Protein AF-A0A963KEA0-F1 (afdb_monomer_lite)

Structure (mmCIF, N/CA/C/O backbone):
data_AF-A0A963KEA0-F1
#
_entry.id   AF-A0A963KEA0-F1
#
loop_
_atom_site.group_PDB
_atom_site.id
_atom_site.type_symbol
_atom_site.label_atom_id
_atom_site.label_alt_id
_atom_site.label_comp_id
_atom_site.label_asym_id
_atom_site.label_entity_id
_atom_site.label_seq_id
_atom_site.pdbx_PDB_ins_code
_atom_site.Cartn_x
_atom_site.Cartn_y
_atom_site.Cartn_z
_atom_site.occupancy
_atom_site.B_iso_or_equiv
_atom_site.auth_seq_id
_atom_site.auth_comp_id
_atom_site.auth_asym_id
_atom_site.auth_atom_id
_atom_site.pdbx_PDB_model_num
ATOM 1 N N . SER A 1 1 ? -4.320 -13.712 -1.223 1.00 53.72 1 SER A N 1
ATOM 2 C CA . SER A 1 1 ? -5.394 -12.714 -1.025 1.00 53.72 1 SER A CA 1
ATOM 3 C C . SER A 1 1 ? -4.904 -11.365 -1.534 1.00 53.72 1 SER A C 1
ATOM 5 O O . SER A 1 1 ? -3.949 -10.827 -0.996 1.00 53.72 1 SER A O 1
ATOM 7 N N . GLY A 1 2 ? -5.468 -10.856 -2.633 1.00 73.12 2 GLY A N 1
ATOM 8 C CA . GLY A 1 2 ? -5.063 -9.565 -3.205 1.00 73.12 2 GLY A CA 1
ATOM 9 C C . GLY A 1 2 ? -5.694 -8.407 -2.435 1.00 73.12 2 GLY A C 1
ATOM 10 O O . GLY A 1 2 ? -6.907 -8.224 -2.507 1.00 73.12 2 GLY A O 1
ATOM 11 N N . GLY A 1 3 ? -4.888 -7.662 -1.678 1.00 88.38 3 GLY A N 1
ATOM 12 C CA . GLY A 1 3 ? -5.343 -6.501 -0.910 1.00 88.38 3 GLY A CA 1
ATOM 13 C C . GLY A 1 3 ? -5.628 -5.272 -1.780 1.00 88.38 3 GLY A C 1
ATOM 14 O O . GLY A 1 3 ? -5.203 -5.192 -2.938 1.00 88.38 3 GLY A O 1
ATOM 15 N N . VAL A 1 4 ? -6.351 -4.312 -1.201 1.00 94.69 4 VAL A N 1
ATOM 16 C CA . VAL A 1 4 ? -6.617 -2.984 -1.773 1.00 94.69 4 VAL A CA 1
ATOM 17 C C . VAL A 1 4 ? -6.173 -1.933 -0.763 1.00 94.69 4 VAL A C 1
ATOM 19 O O . VAL A 1 4 ? -6.460 -2.080 0.422 1.00 94.69 4 VAL A O 1
ATOM 22 N N . ALA A 1 5 ? -5.499 -0.883 -1.223 1.00 94.25 5 ALA A N 1
ATOM 23 C CA . ALA A 1 5 ? -5.113 0.269 -0.414 1.00 94.25 5 ALA A CA 1
ATOM 24 C C . ALA A 1 5 ? -5.693 1.559 -1.008 1.00 94.25 5 ALA A C 1
ATOM 26 O O . ALA A 1 5 ? -5.746 1.711 -2.229 1.00 94.25 5 ALA A O 1
ATOM 27 N N . LEU A 1 6 ? -6.118 2.488 -0.149 1.00 94.38 6 LEU A N 1
ATOM 28 C CA . LEU A 1 6 ? -6.480 3.850 -0.541 1.00 94.38 6 LEU A CA 1
ATOM 29 C C . LEU A 1 6 ? -5.241 4.732 -0.407 1.00 94.38 6 LEU A C 1
ATOM 31 O O . LEU A 1 6 ? -4.714 4.880 0.692 1.00 94.38 6 LEU A O 1
ATOM 35 N N . ILE A 1 7 ? -4.762 5.285 -1.519 1.00 93.44 7 ILE A N 1
ATOM 36 C CA . ILE A 1 7 ? -3.515 6.054 -1.556 1.00 93.44 7 ILE A CA 1
ATOM 37 C C . ILE A 1 7 ? -3.793 7.424 -2.170 1.00 93.44 7 ILE A C 1
ATOM 39 O O . ILE A 1 7 ? -4.347 7.524 -3.269 1.00 93.44 7 ILE A O 1
ATOM 43 N N . SER A 1 8 ? -3.404 8.470 -1.445 1.00 94.31 8 SER A N 1
ATOM 44 C CA . SER A 1 8 ? -3.315 9.842 -1.944 1.00 94.31 8 SER A CA 1
ATOM 45 C C . SER A 1 8 ? -1.924 10.090 -2.508 1.00 94.31 8 SER A C 1
ATOM 47 O O . SER A 1 8 ? -0.931 9.726 -1.883 1.00 94.31 8 SER A O 1
ATOM 49 N N . ILE A 1 9 ? -1.858 10.729 -3.670 1.00 93.25 9 ILE A N 1
ATOM 50 C CA . ILE A 1 9 ? -0.610 11.095 -4.347 1.00 93.25 9 ILE A CA 1
ATOM 51 C C . ILE A 1 9 ? -0.575 12.615 -4.433 1.00 93.25 9 ILE A C 1
ATOM 53 O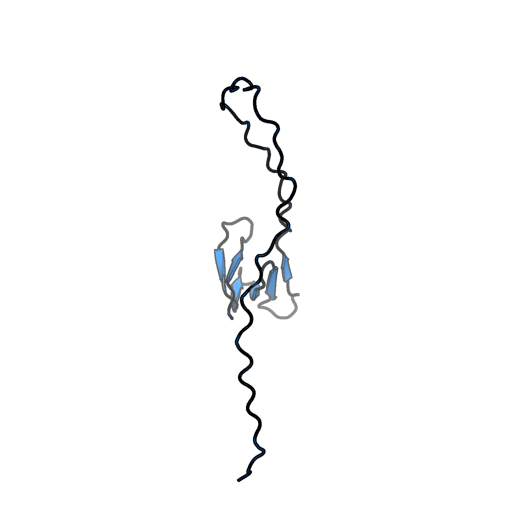 O . ILE A 1 9 ? -1.561 13.202 -4.869 1.00 93.25 9 ILE A O 1
ATOM 57 N N . GLU A 1 10 ? 0.510 13.248 -3.980 1.00 90.69 10 GLU A N 1
ATOM 58 C CA . GLU A 1 10 ? 0.687 14.711 -4.047 1.00 90.69 10 GLU A CA 1
ATOM 59 C C . GLU A 1 10 ? -0.508 15.509 -3.474 1.00 90.69 10 GLU A C 1
ATOM 61 O O . GLU A 1 10 ? -0.954 16.507 -4.036 1.00 90.69 10 GLU A O 1
ATOM 66 N N . GLY A 1 11 ? -1.104 15.023 -2.379 1.00 91.88 11 GLY A N 1
ATOM 67 C CA . GLY A 1 11 ? -2.265 15.661 -1.741 1.00 91.88 11 GLY A CA 1
ATOM 68 C C . GLY A 1 11 ? -3.594 15.522 -2.498 1.00 91.88 11 GLY A C 1
ATOM 69 O O . GLY A 1 11 ? -4.609 16.046 -2.045 1.00 91.88 11 GLY A O 1
ATOM 70 N N . GLN A 1 12 ? -3.629 14.797 -3.620 1.00 93.56 12 GLN A N 1
ATOM 71 C CA . GLN A 1 12 ? -4.870 14.494 -4.331 1.00 93.56 12 GLN A CA 1
ATOM 72 C C . GLN A 1 12 ? -5.783 13.572 -3.515 1.00 93.56 12 GLN A C 1
ATOM 74 O O . GLN A 1 12 ? -5.352 12.846 -2.611 1.00 93.56 12 GLN A O 1
ATOM 79 N N . HIS A 1 13 ? -7.065 13.561 -3.889 1.00 94.38 13 HIS A N 1
ATOM 80 C CA . HIS A 1 13 ? -8.056 12.678 -3.281 1.00 94.38 13 HIS A CA 1
ATOM 81 C C . HIS A 1 13 ? -7.574 11.212 -3.292 1.00 94.38 13 HIS A C 1
ATOM 83 O O . HIS A 1 13 ? -7.112 10.742 -4.339 1.00 94.38 13 HIS A O 1
ATOM 89 N N . PRO A 1 14 ? -7.694 10.471 -2.173 1.00 95.00 14 PRO A N 1
ATOM 90 C CA . PRO A 1 14 ? -7.246 9.085 -2.097 1.00 95.00 14 PRO A CA 1
ATOM 91 C C . PRO A 1 14 ? -7.986 8.203 -3.106 1.00 95.00 14 PRO A C 1
ATOM 93 O O . PRO A 1 14 ? -9.208 8.284 -3.251 1.00 95.00 14 PRO A O 1
ATOM 96 N N . ARG A 1 15 ? -7.244 7.345 -3.813 1.00 95.44 15 ARG A N 1
ATOM 97 C CA . ARG A 1 15 ? -7.784 6.416 -4.819 1.00 95.44 15 ARG A CA 1
ATOM 98 C C . ARG A 1 15 ? -7.496 4.962 -4.440 1.00 95.44 15 ARG A C 1
ATOM 100 O O . ARG A 1 15 ? -6.468 4.703 -3.815 1.00 95.44 15 ARG A O 1
ATOM 107 N N . PRO A 1 16 ? -8.370 4.008 -4.807 1.00 95.50 16 PRO A N 1
ATOM 108 C CA . PRO A 1 16 ? -8.138 2.591 -4.557 1.00 95.50 16 PRO A CA 1
ATOM 109 C C . PRO A 1 16 ? -7.122 1.996 -5.540 1.00 95.50 16 PRO A C 1
ATOM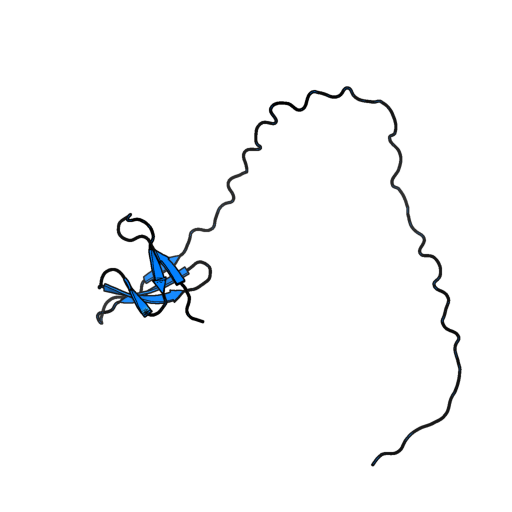 111 O O . PRO A 1 16 ? -7.295 2.086 -6.753 1.00 95.50 16 PRO A O 1
ATOM 114 N N . TYR A 1 17 ? -6.113 1.310 -5.007 1.00 95.56 17 TYR A N 1
ATOM 115 C CA . TYR A 1 17 ? -5.112 0.553 -5.760 1.00 95.56 17 TYR A CA 1
ATOM 116 C C . TYR A 1 17 ? -5.057 -0.887 -5.265 1.00 95.56 17 TYR A C 1
ATOM 118 O O . TYR A 1 17 ? -5.124 -1.145 -4.062 1.00 95.56 17 TYR A O 1
ATOM 126 N N . ARG A 1 18 ? -4.931 -1.840 -6.190 1.00 95.88 18 ARG A N 1
ATOM 127 C CA . ARG A 1 18 ? -4.797 -3.265 -5.868 1.00 95.88 18 ARG A CA 1
ATOM 128 C C . ARG A 1 18 ? -3.335 -3.679 -5.908 1.00 95.88 18 ARG A C 1
ATOM 130 O O . ARG A 1 18 ? -2.519 -3.042 -6.572 1.00 95.88 18 ARG A O 1
ATOM 137 N N . VAL A 1 19 ? -3.002 -4.778 -5.239 1.00 96.25 19 VAL A N 1
ATOM 138 C CA . VAL A 1 19 ? -1.691 -5.413 -5.430 1.00 96.25 19 VAL A CA 1
ATOM 139 C C . VAL A 1 19 ? -1.479 -5.695 -6.920 1.00 96.25 19 VAL A C 1
ATOM 141 O O . VAL A 1 19 ? -2.329 -6.286 -7.582 1.00 96.25 19 VAL A O 1
ATOM 144 N N . GLY A 1 20 ? -0.350 -5.239 -7.445 1.00 95.06 20 GLY A N 1
ATOM 145 C CA . GLY A 1 20 ? -0.001 -5.290 -8.856 1.00 95.06 20 GLY A CA 1
ATOM 146 C C . GLY A 1 20 ? -0.291 -4.006 -9.637 1.00 95.06 20 GLY A C 1
ATOM 147 O O . GLY A 1 20 ? 0.227 -3.868 -10.743 1.00 95.06 20 GLY A O 1
ATOM 148 N N . SER A 1 21 ? -1.061 -3.062 -9.090 1.00 95.44 21 SER A N 1
ATOM 149 C CA . SER A 1 21 ? -1.332 -1.778 -9.741 1.00 95.44 21 SER A CA 1
ATOM 150 C C . SER A 1 21 ? -0.093 -0.884 -9.754 1.00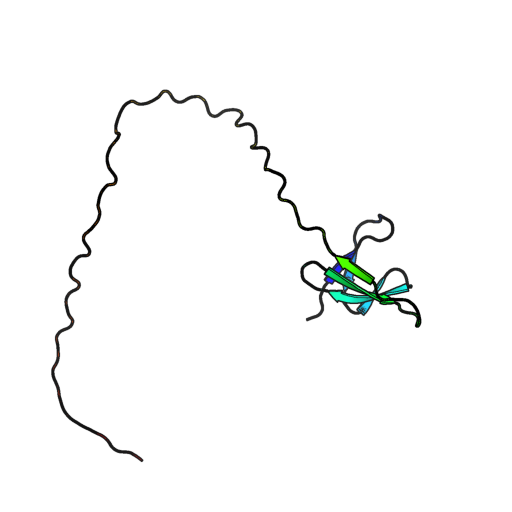 95.44 21 SER A C 1
ATOM 152 O O . SER A 1 21 ? 0.645 -0.816 -8.768 1.00 95.44 21 SER A O 1
ATOM 154 N N . VAL A 1 22 ? 0.104 -0.177 -10.867 1.00 95.25 22 VAL A N 1
ATOM 155 C CA . VAL A 1 22 ? 1.103 0.888 -10.992 1.00 95.25 22 VAL A CA 1
ATOM 156 C C . VAL A 1 22 ? 0.535 2.174 -10.389 1.00 95.25 22 VAL A C 1
ATOM 158 O O . VAL A 1 22 ? -0.630 2.506 -10.603 1.00 95.25 22 VAL A O 1
ATOM 161 N N . ILE A 1 23 ? 1.360 2.867 -9.615 1.00 94.06 23 ILE A N 1
ATOM 162 C CA . ILE A 1 23 ? 1.076 4.118 -8.921 1.00 94.06 23 ILE A CA 1
ATOM 163 C C . ILE A 1 23 ? 2.065 5.149 -9.457 1.00 94.06 23 ILE A C 1
ATOM 165 O O . ILE A 1 23 ? 3.277 4.943 -9.362 1.00 94.06 23 ILE A O 1
ATOM 169 N N . ASP A 1 24 ? 1.539 6.241 -10.014 1.00 91.44 24 ASP A N 1
ATOM 170 C CA . ASP A 1 24 ? 2.332 7.378 -10.505 1.00 91.44 24 ASP A CA 1
ATOM 171 C C . ASP A 1 24 ? 3.460 6.978 -11.483 1.00 91.44 24 ASP A C 1
ATOM 173 O O . ASP A 1 24 ? 4.538 7.561 -11.478 1.00 91.44 24 ASP A O 1
ATOM 177 N N . GLU A 1 25 ? 3.243 5.907 -12.264 1.00 91.19 25 GLU A N 1
ATOM 178 C CA . GLU A 1 25 ? 4.153 5.322 -13.278 1.00 91.19 25 GLU A CA 1
ATOM 179 C C . GLU A 1 25 ? 5.497 4.770 -12.753 1.00 91.19 25 GLU A C 1
ATOM 181 O O . GLU A 1 25 ? 6.128 3.914 -13.380 1.00 91.19 25 GLU A O 1
ATOM 186 N N . ARG A 1 26 ? 5.911 5.195 -11.561 1.00 92.56 26 ARG A N 1
ATOM 187 C CA . ARG A 1 26 ? 7.224 4.939 -10.962 1.00 92.56 26 ARG A CA 1
ATOM 188 C C . ARG A 1 26 ? 7.222 3.786 -9.972 1.00 92.56 26 ARG A C 1
ATOM 190 O O . ARG A 1 26 ? 8.263 3.173 -9.747 1.00 92.56 26 ARG A O 1
ATOM 197 N N . TYR A 1 27 ? 6.066 3.472 -9.393 1.00 95.31 27 TYR A N 1
ATOM 198 C CA . TYR A 1 27 ? 5.942 2.449 -8.362 1.00 95.31 27 TYR A CA 1
ATOM 199 C C . TYR A 1 27 ? 4.832 1.456 -8.678 1.00 95.31 27 TYR A C 1
ATOM 201 O O . TYR A 1 27 ? 3.865 1.760 -9.364 1.00 95.31 27 TYR A O 1
ATOM 209 N N . LYS A 1 28 ? 4.957 0.244 -8.152 1.00 95.62 28 LYS A N 1
ATOM 210 C CA . LYS A 1 28 ? 3.959 -0.815 -8.210 1.00 95.62 28 LYS A CA 1
ATOM 211 C C . LYS A 1 28 ? 3.651 -1.267 -6.794 1.00 95.62 28 LYS A C 1
ATOM 213 O O . LYS A 1 28 ? 4.561 -1.554 -6.017 1.00 95.62 28 LYS A O 1
ATOM 218 N N . LEU A 1 29 ? 2.368 -1.362 -6.467 1.00 96.38 29 LEU A N 1
ATOM 219 C CA . LEU A 1 29 ? 1.933 -1.884 -5.178 1.00 96.38 29 LEU A CA 1
ATOM 220 C C . LEU A 1 29 ? 2.228 -3.387 -5.121 1.00 96.38 29 LEU A C 1
ATOM 222 O O . LEU A 1 29 ? 1.663 -4.150 -5.903 1.00 96.38 29 LEU A O 1
ATOM 226 N N . THR A 1 30 ? 3.110 -3.828 -4.228 1.00 95.50 30 THR A N 1
ATOM 227 C CA . THR A 1 30 ? 3.516 -5.242 -4.132 1.00 95.50 30 THR A CA 1
ATOM 228 C C . THR A 1 30 ? 2.889 -5.952 -2.947 1.00 95.50 30 THR A C 1
ATOM 230 O O . THR A 1 30 ? 2.548 -7.128 -3.057 1.00 95.50 30 THR A O 1
ATOM 233 N N . GLN A 1 31 ? 2.682 -5.242 -1.840 1.00 95.38 31 GLN A N 1
ATOM 234 C CA . GLN A 1 31 ? 2.099 -5.808 -0.632 1.00 95.38 31 GLN A CA 1
ATOM 235 C C . GLN A 1 31 ? 1.154 -4.816 0.035 1.00 95.38 31 GLN A C 1
ATOM 237 O O . GLN A 1 31 ? 1.409 -3.614 0.071 1.00 95.38 31 GLN A O 1
ATOM 242 N N . VAL A 1 32 ? 0.070 -5.350 0.594 1.00 96.00 32 VAL A N 1
ATOM 243 C CA . VAL A 1 32 ? -0.870 -4.620 1.444 1.00 96.00 32 VAL A CA 1
ATOM 244 C C . VAL A 1 32 ? -1.090 -5.448 2.702 1.00 96.00 32 VAL A C 1
ATOM 246 O O . VAL A 1 32 ? -1.457 -6.620 2.613 1.00 96.00 32 VAL A O 1
ATOM 249 N N . ALA A 1 33 ? -0.861 -4.837 3.857 1.00 93.50 33 ALA A N 1
ATOM 250 C CA . ALA A 1 33 ? -1.186 -5.364 5.175 1.00 93.50 33 ALA A CA 1
ATOM 251 C C . ALA A 1 33 ? -2.278 -4.499 5.828 1.00 93.50 33 ALA A C 1
ATOM 253 O O . ALA A 1 33 ? -2.769 -3.540 5.236 1.00 93.50 33 ALA A O 1
ATOM 254 N N . THR A 1 34 ? -2.663 -4.817 7.066 1.00 90.50 34 THR A N 1
ATOM 255 C CA . THR A 1 34 ? -3.764 -4.139 7.773 1.00 90.50 34 THR A CA 1
ATOM 256 C C . THR A 1 34 ? -3.561 -2.627 7.912 1.00 90.50 34 THR A C 1
ATOM 258 O O . THR A 1 34 ? -4.528 -1.873 7.844 1.00 90.50 34 THR A O 1
ATOM 261 N N . ARG A 1 35 ? -2.319 -2.173 8.136 1.00 92.88 35 ARG A N 1
ATOM 262 C CA . ARG A 1 35 ? -1.984 -0.751 8.365 1.00 92.88 35 ARG A CA 1
ATOM 263 C C . ARG A 1 35 ? -0.723 -0.293 7.630 1.00 92.88 35 ARG A C 1
ATOM 265 O O . ARG A 1 35 ? -0.173 0.754 7.959 1.00 92.88 35 ARG A O 1
ATOM 272 N N . SER A 1 36 ? -0.258 -1.073 6.659 1.00 94.06 36 SER A N 1
ATOM 273 C CA . SER A 1 36 ? 0.926 -0.741 5.873 1.00 94.06 36 SER A CA 1
ATOM 274 C C . SER A 1 36 ? 0.815 -1.238 4.435 1.00 94.06 36 SER A C 1
ATOM 276 O O . SER A 1 36 ? 0.067 -2.171 4.133 1.00 94.06 36 SER A O 1
ATOM 278 N N . ALA A 1 37 ? 1.552 -0.594 3.536 1.00 95.81 37 ALA A N 1
ATOM 279 C CA . ALA A 1 37 ? 1.620 -0.944 2.124 1.00 95.81 37 ALA A CA 1
ATOM 280 C C . ALA A 1 37 ? 3.053 -0.791 1.607 1.00 95.81 37 ALA A C 1
ATOM 282 O O . ALA A 1 37 ? 3.709 0.208 1.892 1.00 95.81 37 ALA A O 1
ATOM 283 N N . THR A 1 38 ? 3.526 -1.762 0.827 1.00 96.38 38 THR A N 1
ATOM 284 C CA . THR A 1 38 ? 4.869 -1.742 0.232 1.00 96.38 38 THR A CA 1
ATOM 285 C C . THR A 1 38 ? 4.774 -1.483 -1.266 1.00 96.38 38 THR A C 1
ATOM 287 O O . THR A 1 38 ? 4.019 -2.145 -1.983 1.00 96.38 38 THR A O 1
ATOM 290 N N . LEU A 1 39 ? 5.549 -0.509 -1.732 1.00 95.94 39 LEU A N 1
ATOM 291 C CA . LEU A 1 39 ? 5.663 -0.094 -3.120 1.00 95.94 39 LEU A CA 1
ATOM 292 C C . LEU A 1 39 ? 7.065 -0.441 -3.609 1.00 95.94 39 LEU A C 1
ATOM 294 O O . LEU A 1 39 ? 8.054 0.035 -3.056 1.00 95.94 39 LEU A O 1
ATOM 298 N N . ALA A 1 40 ? 7.152 -1.250 -4.657 1.00 96.31 40 ALA A N 1
ATOM 299 C CA . ALA A 1 40 ? 8.409 -1.485 -5.356 1.00 96.31 40 ALA A CA 1
ATOM 300 C C . ALA A 1 40 ? 8.497 -0.559 -6.573 1.00 96.31 40 ALA A C 1
ATOM 302 O O . ALA A 1 40 ? 7.470 -0.298 -7.201 1.00 96.31 40 ALA A O 1
ATOM 303 N N . PRO A 1 41 ? 9.682 -0.066 -6.938 1.00 96.56 41 PRO A N 1
ATOM 304 C CA . PRO A 1 41 ? 9.826 0.718 -8.151 1.00 96.56 41 PRO A CA 1
ATOM 305 C C . PRO A 1 41 ? 9.593 -0.146 -9.391 1.00 96.56 41 PRO A C 1
ATOM 307 O O . PRO A 1 41 ? 9.887 -1.342 -9.409 1.00 96.56 41 PRO A O 1
ATOM 310 N N . THR A 1 42 ? 9.048 0.466 -10.437 1.00 93.50 42 THR A N 1
ATOM 311 C CA . THR A 1 42 ? 8.846 -0.181 -11.742 1.00 93.50 42 THR A CA 1
ATOM 312 C C . THR A 1 42 ? 10.155 -0.302 -12.522 1.00 93.50 42 THR A C 1
ATOM 314 O O . THR A 1 42 ? 10.332 -1.257 -13.277 1.00 93.50 42 THR A O 1
ATOM 317 N N . GLN A 1 43 ? 11.086 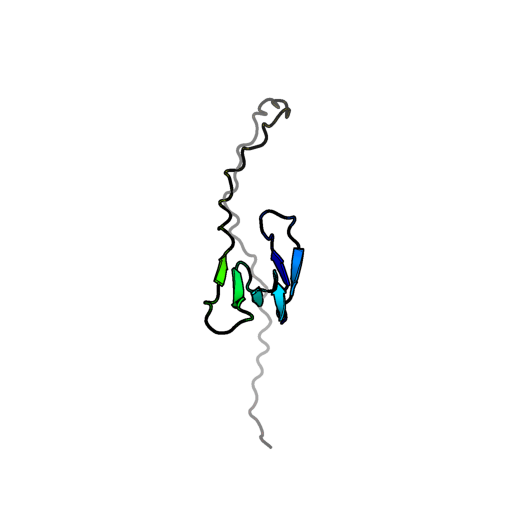0.630 -12.307 1.00 89.81 43 GLN A N 1
ATOM 318 C CA . GLN A 1 43 ? 12.423 0.629 -12.892 1.00 89.81 43 GLN A CA 1
ATOM 319 C C . GLN A 1 43 ? 13.459 0.070 -11.907 1.00 89.81 43 GLN A C 1
ATOM 321 O O . GLN A 1 43 ? 13.439 0.366 -10.711 1.00 89.81 43 GLN A O 1
ATOM 326 N N . ALA A 1 44 ? 14.399 -0.725 -12.423 1.00 83.38 44 ALA A N 1
ATOM 327 C CA . ALA A 1 44 ? 15.499 -1.267 -11.634 1.00 83.38 44 ALA A CA 1
ATOM 328 C C . ALA A 1 44 ? 16.395 -0.154 -11.055 1.00 83.38 44 ALA A C 1
ATOM 330 O O . ALA A 1 44 ? 16.667 0.845 -11.719 1.00 83.38 44 ALA A O 1
ATOM 331 N N . GLY A 1 45 ? 16.889 -0.358 -9.829 1.00 80.19 45 GLY A N 1
ATOM 332 C CA . GLY A 1 45 ? 17.876 0.517 -9.181 1.00 80.19 45 GLY A CA 1
ATOM 333 C C . GLY A 1 45 ? 17.316 1.526 -8.173 1.00 80.19 45 GLY A C 1
ATOM 334 O O . GLY A 1 45 ? 18.094 2.100 -7.417 1.00 80.19 45 GLY A O 1
ATOM 335 N N . ALA A 1 46 ? 15.997 1.713 -8.099 1.00 85.75 46 ALA A N 1
ATOM 336 C CA . ALA A 1 46 ? 15.372 2.480 -7.020 1.00 85.75 46 ALA A CA 1
ATOM 337 C C . ALA A 1 46 ? 15.051 1.581 -5.799 1.00 85.75 46 ALA A C 1
ATOM 339 O O . ALA A 1 46 ? 14.885 0.365 -5.953 1.00 85.75 46 ALA A O 1
ATOM 340 N N . PRO A 1 47 ? 14.963 2.143 -4.579 1.00 91.19 47 PRO A N 1
ATOM 341 C CA . PRO A 1 47 ? 14.561 1.397 -3.391 1.00 91.19 47 PRO A CA 1
ATOM 342 C C . PRO A 1 47 ? 13.038 1.222 -3.309 1.00 91.19 47 PRO A C 1
ATOM 344 O O . PRO A 1 47 ? 12.265 2.038 -3.812 1.00 91.19 47 PRO A O 1
ATOM 347 N N . ALA A 1 48 ? 12.603 0.163 -2.626 1.00 94.69 48 ALA A N 1
ATOM 348 C CA . ALA A 1 48 ? 11.205 0.001 -2.244 1.00 94.69 48 ALA A CA 1
ATOM 349 C C . ALA A 1 48 ? 10.835 0.955 -1.095 1.00 94.69 48 ALA A C 1
ATOM 351 O O . ALA A 1 48 ? 11.661 1.262 -0.236 1.00 94.69 48 ALA A O 1
ATOM 352 N N . ILE A 1 49 ? 9.575 1.385 -1.066 1.00 95.19 49 ILE A N 1
ATOM 353 C CA . ILE A 1 49 ? 9.022 2.293 -0.058 1.00 95.19 49 ILE A CA 1
ATOM 354 C C . ILE A 1 49 ? 7.937 1.557 0.722 1.00 95.19 49 ILE A C 1
ATOM 356 O O . ILE A 1 49 ? 7.134 0.831 0.139 1.00 95.19 49 ILE A O 1
ATOM 360 N N . THR A 1 50 ? 7.887 1.766 2.037 1.00 96.19 50 THR A N 1
ATOM 361 C CA . THR A 1 50 ? 6.781 1.290 2.874 1.00 96.19 50 THR A CA 1
ATOM 362 C C . THR A 1 50 ? 6.023 2.480 3.440 1.00 96.19 50 THR A C 1
ATOM 364 O O . THR A 1 50 ? 6.608 3.347 4.081 1.00 96.19 50 THR A O 1
ATOM 367 N N . LEU A 1 51 ? 4.720 2.514 3.186 1.00 94.31 51 LEU A N 1
ATOM 368 C CA . LEU A 1 51 ? 3.783 3.449 3.794 1.00 94.31 51 LEU A CA 1
ATOM 369 C C . LEU A 1 51 ? 3.207 2.788 5.042 1.00 94.31 51 LEU A C 1
ATOM 371 O O . LEU A 1 51 ? 2.706 1.665 4.962 1.00 94.31 51 LEU A O 1
ATOM 375 N N . GLU A 1 52 ? 3.232 3.486 6.168 1.00 94.75 52 GLU A N 1
ATOM 376 C CA . GLU A 1 52 ? 2.619 3.044 7.418 1.00 94.75 52 GLU A CA 1
ATOM 377 C C . GLU A 1 52 ? 1.573 4.066 7.860 1.00 94.75 52 GLU A C 1
ATOM 379 O O . GLU A 1 52 ? 1.800 5.275 7.798 1.00 94.75 52 GLU A O 1
ATOM 384 N N . LEU A 1 53 ? 0.405 3.585 8.286 1.00 90.50 53 LEU A N 1
ATOM 385 C CA . LEU A 1 53 ? -0.613 4.454 8.858 1.00 90.50 53 LEU A CA 1
ATOM 386 C C . LEU A 1 53 ? -0.260 4.788 10.312 1.00 90.50 53 LEU A C 1
ATOM 388 O O . LEU A 1 53 ? -0.024 3.866 11.102 1.00 90.50 53 LEU A O 1
ATOM 392 N N . PRO A 1 54 ? -0.334 6.068 10.719 1.00 86.38 54 PRO A N 1
ATOM 393 C CA . PRO A 1 54 ? -0.091 6.453 12.104 1.00 86.38 54 PRO A CA 1
ATOM 394 C C . PRO A 1 54 ? -1.061 5.720 13.028 1.00 86.38 54 PRO A C 1
ATOM 396 O O . PRO A 1 54 ? -2.222 5.505 12.670 1.00 86.38 54 PRO A O 1
ATOM 399 N N . LEU A 1 55 ? -0.604 5.292 14.206 1.00 84.00 55 LEU A N 1
ATOM 400 C CA . LEU A 1 55 ? -1.499 4.760 15.234 1.00 84.00 55 LEU A CA 1
ATOM 401 C C . LEU A 1 55 ? -2.536 5.838 15.564 1.00 84.00 55 LEU A C 1
ATOM 403 O O . LEU A 1 55 ? -2.176 6.987 15.813 1.00 84.00 55 LEU A O 1
ATOM 407 N N . ALA A 1 56 ? -3.820 5.481 15.531 1.00 73.75 56 ALA A N 1
ATOM 408 C CA . ALA A 1 56 ? -4.850 6.397 15.989 1.00 73.75 56 ALA A CA 1
ATOM 409 C C . ALA A 1 56 ? -4.677 6.549 17.503 1.00 73.75 56 ALA A C 1
ATOM 411 O O . ALA A 1 56 ? -5.083 5.674 18.268 1.00 73.75 56 ALA A O 1
ATOM 412 N N . THR A 1 57 ? -4.052 7.644 17.938 1.00 64.56 57 THR A N 1
ATOM 413 C CA . THR A 1 57 ? -4.291 8.154 19.285 1.00 64.56 57 THR A CA 1
ATOM 414 C C . THR A 1 57 ? -5.788 8.395 19.341 1.00 64.56 57 THR A C 1
ATOM 416 O O . THR A 1 57 ? -6.310 9.214 18.587 1.00 64.56 57 THR A O 1
ATOM 419 N N . SER A 1 58 ? -6.496 7.605 20.151 1.00 55.12 58 SER A N 1
ATOM 420 C CA . SER A 1 58 ? -7.857 7.961 20.529 1.00 55.12 58 SER A CA 1
ATOM 421 C C . SER A 1 58 ? -7.741 9.335 21.161 1.00 55.12 58 SER A C 1
ATOM 423 O O . SER A 1 58 ? -7.182 9.460 22.251 1.00 55.12 58 SER A O 1
ATOM 425 N N . GLU A 1 59 ? -8.165 10.373 20.444 1.00 55.72 59 GLU A N 1
ATOM 426 C CA . GLU A 1 59 ? -8.356 11.665 21.076 1.00 55.72 59 GLU A CA 1
ATOM 427 C C . GLU A 1 59 ? -9.225 11.423 22.314 1.00 55.72 59 GLU A C 1
ATOM 429 O O . GLU A 1 59 ? -10.174 10.627 22.239 1.00 55.72 59 GLU A O 1
ATOM 434 N N . PRO A 1 60 ? -8.889 12.024 23.470 1.00 64.19 60 PRO A N 1
ATOM 435 C CA . PRO A 1 60 ? -9.770 11.964 24.617 1.00 64.19 60 PRO A CA 1
ATOM 436 C C . PRO A 1 60 ? -11.111 12.481 24.122 1.00 64.19 60 PRO A C 1
ATOM 438 O O . PRO A 1 60 ? -11.211 13.629 23.686 1.00 64.19 60 PRO A O 1
ATOM 441 N N . GLN A 1 61 ? -12.113 11.600 24.103 1.00 56.22 61 GLN A N 1
ATOM 442 C CA . GLN A 1 61 ? -13.467 11.990 23.768 1.00 56.22 61 GLN A CA 1
ATOM 443 C C . GLN A 1 61 ? -13.774 13.167 24.678 1.00 56.22 61 GLN A C 1
ATOM 445 O O . GLN A 1 61 ? -13.857 12.999 25.893 1.00 56.22 61 GLN A O 1
ATOM 450 N N . THR A 1 62 ? -13.856 14.368 24.107 1.00 62.75 62 THR A N 1
ATOM 451 C CA . THR A 1 62 ? -14.423 15.488 24.839 1.00 62.75 62 THR A CA 1
ATOM 452 C C . THR A 1 62 ? -15.839 15.010 25.116 1.00 62.75 62 THR A C 1
ATOM 454 O O . THR A 1 62 ? -16.563 14.768 24.142 1.00 62.75 62 THR A O 1
ATOM 457 N N . PRO A 1 63 ? -16.217 14.721 26.377 1.00 65.94 63 PRO A N 1
ATOM 458 C CA . PRO A 1 63 ? -17.577 14.303 26.642 1.00 65.94 63 PRO A CA 1
ATOM 459 C C . PRO A 1 63 ? -18.455 15.391 26.040 1.00 65.94 63 PRO A C 1
ATOM 461 O O . PRO A 1 63 ? -18.214 16.579 26.280 1.00 65.94 63 PRO A O 1
ATOM 464 N N . LEU A 1 64 ? -19.409 14.996 25.194 1.00 68.12 64 LEU A N 1
ATOM 465 C CA . LEU A 1 64 ? -20.422 15.932 24.733 1.00 68.12 64 LEU A CA 1
ATOM 466 C C . LEU A 1 64 ? -20.939 16.648 25.989 1.00 68.12 64 LEU A C 1
ATOM 468 O O . LEU A 1 64 ? -21.238 15.958 26.972 1.00 68.12 64 LEU A O 1
ATOM 472 N N . PRO A 1 65 ? -21.008 17.992 26.022 1.00 61.50 65 PRO A N 1
ATOM 473 C CA . PRO A 1 65 ? -21.664 18.646 27.133 1.00 61.50 65 PRO A CA 1
ATOM 474 C C . PRO A 1 65 ? -23.074 18.068 27.195 1.00 61.50 65 PRO A C 1
ATOM 476 O O . PRO A 1 65 ? -23.825 18.132 26.220 1.00 61.50 65 PRO A O 1
ATOM 479 N N . ALA A 1 66 ? -23.394 17.450 28.330 1.00 62.94 66 ALA A N 1
ATOM 480 C CA . ALA A 1 66 ? -24.731 17.024 28.693 1.00 62.94 66 ALA A CA 1
ATOM 481 C C . ALA A 1 66 ? -25.616 18.272 28.824 1.00 62.94 66 ALA A C 1
ATOM 483 O O . ALA A 1 66 ? -25.946 18.723 29.917 1.00 62.94 66 ALA A O 1
ATOM 484 N N . ALA A 1 67 ? -25.954 18.893 27.699 1.00 58.34 67 ALA A N 1
ATOM 485 C CA . ALA A 1 67 ? -26.980 19.905 27.652 1.00 58.34 67 ALA A CA 1
ATOM 486 C C . ALA A 1 67 ? -28.327 19.183 27.790 1.00 58.34 67 ALA A C 1
ATOM 488 O O . ALA A 1 67 ? -28.795 18.529 26.862 1.00 58.34 67 ALA A O 1
ATOM 489 N N . ALA A 1 68 ? -28.913 19.341 28.979 1.00 58.59 68 ALA A N 1
ATOM 490 C CA . ALA A 1 68 ? -30.301 19.063 29.342 1.00 58.59 68 ALA A CA 1
ATOM 491 C C . ALA A 1 68 ? -30.700 17.597 29.611 1.00 58.59 68 ALA A C 1
ATOM 493 O O . ALA A 1 68 ? -31.585 17.045 28.965 1.00 58.59 68 ALA A O 1
ATOM 494 N N . ALA A 1 69 ? -30.173 17.020 30.693 1.00 54.66 69 ALA A N 1
ATOM 495 C CA . ALA A 1 69 ? -31.027 16.228 31.579 1.00 54.66 69 ALA A CA 1
ATOM 496 C C . ALA A 1 69 ? -31.204 17.027 32.877 1.00 54.66 69 ALA A C 1
ATOM 498 O O . ALA A 1 69 ? -30.242 17.269 33.604 1.00 54.66 69 ALA A O 1
ATOM 499 N N . SER A 1 70 ? -32.419 17.520 33.114 1.00 56.12 70 SER A N 1
ATOM 500 C CA . SER A 1 70 ? -32.807 18.279 34.306 1.00 56.12 70 SER A CA 1
ATOM 501 C C . SER A 1 70 ? -32.385 17.561 35.597 1.00 56.12 70 SER A C 1
ATOM 503 O O . SER A 1 70 ? -32.456 16.329 35.646 1.00 56.12 70 SER A O 1
ATOM 505 N N . PRO A 1 71 ? -32.008 18.281 36.671 1.00 62.47 71 PRO A N 1
ATOM 506 C CA . PRO A 1 71 ? -31.783 17.648 37.962 1.00 62.47 71 PRO A CA 1
ATOM 507 C C . PRO A 1 71 ? -33.105 17.042 38.448 1.00 62.47 71 PRO A C 1
ATOM 509 O O . PRO A 1 71 ? -34.040 17.753 38.810 1.00 62.47 71 PRO A O 1
ATOM 512 N N . THR A 1 72 ? -33.196 15.714 38.441 1.00 68.56 72 THR A N 1
ATOM 513 C CA . THR A 1 72 ? -34.219 15.010 39.218 1.00 68.56 72 THR A CA 1
ATOM 514 C C . THR A 1 72 ? -33.838 15.179 40.693 1.00 68.56 72 THR A C 1
ATOM 516 O O . THR A 1 72 ? -32.674 14.939 41.029 1.00 68.56 72 THR A O 1
ATOM 519 N N . PRO A 1 73 ? -34.743 15.632 41.582 1.00 71.06 73 PRO A N 1
ATOM 520 C CA . PRO A 1 73 ? -34.428 15.751 43.001 1.00 71.06 73 PRO A CA 1
ATOM 521 C C . PRO A 1 73 ? -34.051 14.378 43.587 1.00 71.06 73 PRO A C 1
ATOM 523 O O . PRO A 1 73 ? -34.567 13.355 43.125 1.00 71.06 73 PRO A O 1
ATOM 526 N N . PRO A 1 74 ? -33.166 14.324 44.600 1.00 66.50 74 PRO A N 1
ATOM 527 C CA . PRO A 1 74 ? -32.807 13.068 45.239 1.00 66.50 74 PRO A CA 1
ATOM 528 C C . PRO A 1 74 ? -34.042 12.490 45.932 1.00 66.50 74 PRO A C 1
ATOM 530 O O . PRO A 1 74 ? -34.605 13.105 46.835 1.00 66.50 74 PRO A O 1
ATOM 533 N N . SER A 1 75 ? -34.459 11.299 45.508 1.00 65.56 75 SER A N 1
ATOM 534 C CA . SER A 1 75 ? -35.373 10.463 46.281 1.00 65.56 75 SER A CA 1
ATOM 535 C C . SER A 1 75 ? -34.579 9.833 47.433 1.00 65.56 75 SER A C 1
ATOM 537 O O . SER A 1 75 ? -33.632 9.090 47.159 1.00 65.56 75 SER A O 1
ATOM 539 N N . PRO A 1 76 ? -34.889 10.108 48.714 1.00 62.38 76 PRO A N 1
ATOM 540 C CA . PRO A 1 76 ? -34.232 9.438 49.823 1.00 62.38 76 PRO A CA 1
ATOM 541 C C . PRO A 1 76 ? -34.979 8.139 50.132 1.00 62.38 76 PRO A C 1
ATOM 543 O O . PRO A 1 76 ? -35.825 8.104 51.017 1.00 62.38 76 PRO A O 1
ATOM 546 N N . ALA A 1 77 ? -34.680 7.057 49.415 1.00 54.03 77 ALA A N 1
ATOM 547 C CA . ALA A 1 77 ? -35.024 5.718 49.888 1.00 54.03 77 ALA A CA 1
ATOM 548 C C . ALA A 1 77 ? -34.239 4.629 49.153 1.00 54.03 77 ALA A C 1
ATOM 550 O O . ALA A 1 77 ? -34.212 4.583 47.929 1.00 54.03 77 ALA A O 1
ATOM 551 N N . ALA A 1 78 ? -33.712 3.704 49.954 1.00 50.28 78 ALA A N 1
ATOM 552 C CA . ALA A 1 78 ? -33.181 2.396 49.580 1.00 50.28 78 ALA A CA 1
ATOM 553 C C . ALA A 1 78 ? -31.708 2.333 49.144 1.00 50.28 78 ALA A C 1
ATOM 555 O O . ALA A 1 78 ? -31.347 1.793 48.103 1.00 50.28 78 ALA A O 1
ATOM 556 N N . ALA A 1 79 ? -30.828 2.730 50.064 1.00 51.28 79 ALA A N 1
ATOM 557 C CA . ALA A 1 79 ? -29.649 1.912 50.320 1.00 51.28 79 ALA A CA 1
ATOM 558 C C . ALA A 1 79 ? -30.108 0.512 50.787 1.00 51.28 79 ALA A C 1
ATOM 560 O O . ALA A 1 79 ? -30.541 0.356 51.926 1.00 51.28 79 ALA A O 1
ATOM 561 N N . ALA A 1 80 ? -30.052 -0.495 49.911 1.00 51.91 80 ALA A N 1
ATOM 562 C CA . ALA A 1 80 ? -30.198 -1.904 50.285 1.00 51.91 80 ALA A CA 1
ATOM 563 C C . ALA A 1 80 ? -29.449 -2.804 49.278 1.00 51.91 80 ALA A C 1
ATOM 565 O O . ALA A 1 80 ? -29.856 -2.944 48.135 1.00 51.91 80 ALA A O 1
ATOM 566 N N . VAL A 1 81 ? -28.243 -3.261 49.633 1.00 60.09 81 VAL A N 1
ATOM 567 C CA . VAL A 1 81 ? -27.927 -4.682 49.906 1.00 60.09 81 VAL A CA 1
ATOM 568 C C . VAL A 1 81 ? -27.941 -5.584 48.660 1.00 60.09 81 VAL A C 1
ATOM 570 O O . VAL A 1 81 ? -28.880 -6.333 48.440 1.00 60.09 81 VAL A O 1
ATOM 573 N N . ASN A 1 82 ? -26.819 -5.635 47.932 1.00 57.50 82 ASN A N 1
ATOM 574 C CA . ASN A 1 82 ? -26.464 -6.814 47.127 1.00 57.50 82 ASN A CA 1
ATOM 575 C C . ASN A 1 82 ? -25.249 -7.507 47.753 1.00 57.50 82 ASN A C 1
ATOM 577 O O . ASN A 1 82 ? -24.140 -7.514 47.222 1.00 57.50 82 ASN A O 1
ATOM 581 N N . ARG A 1 83 ? -25.484 -8.073 48.939 1.00 56.19 83 ARG A N 1
ATOM 582 C CA . ARG A 1 83 ? -24.612 -9.047 49.594 1.00 56.19 83 ARG A CA 1
ATOM 583 C C . ARG A 1 83 ? -25.302 -10.409 49.489 1.00 56.19 83 ARG A C 1
ATOM 585 O O . ARG A 1 83 ? -26.417 -10.548 49.967 1.00 56.19 83 ARG A O 1
ATOM 592 N N . ALA A 1 84 ? -24.584 -11.382 48.930 1.00 48.88 84 ALA A N 1
ATOM 593 C CA . ALA A 1 84 ? -24.846 -12.825 48.976 1.00 48.88 84 ALA A CA 1
ATOM 594 C C . ALA A 1 84 ? -25.974 -13.401 48.089 1.00 48.88 84 ALA A C 1
ATOM 596 O O . ALA A 1 84 ? -27.137 -13.433 48.464 1.00 48.88 84 ALA A O 1
ATOM 597 N N . ILE A 1 85 ? -25.566 -14.044 46.990 1.00 54.94 85 ILE A N 1
ATOM 598 C CA . ILE A 1 85 ? -26.189 -15.289 46.515 1.00 54.94 85 ILE A CA 1
ATOM 599 C C . ILE A 1 85 ? -25.104 -16.359 46.379 1.00 54.94 85 ILE A C 1
ATOM 601 O O . ILE A 1 85 ? -24.655 -16.729 45.299 1.00 54.94 85 ILE A O 1
ATOM 605 N N . ALA A 1 86 ? -24.655 -16.830 47.538 1.00 52.75 86 ALA A N 1
ATOM 606 C CA . ALA A 1 86 ? -24.184 -18.195 47.675 1.00 52.75 86 ALA A CA 1
ATOM 607 C C . ALA A 1 86 ? -25.428 -19.078 47.859 1.00 52.75 86 ALA A C 1
ATOM 609 O O . ALA A 1 86 ? -26.100 -18.931 48.873 1.00 52.75 86 ALA A O 1
ATOM 610 N N . ALA A 1 87 ? -25.747 -19.924 46.875 1.00 52.22 87 ALA A N 1
ATOM 611 C CA . ALA A 1 87 ? -26.439 -21.216 47.022 1.00 52.22 87 ALA A CA 1
ATOM 612 C C . ALA A 1 87 ? -26.811 -21.754 45.629 1.00 52.22 87 ALA A C 1
ATOM 614 O O . ALA A 1 87 ? -27.848 -21.412 45.063 1.00 52.22 87 ALA A O 1
ATOM 615 N N . ARG A 1 88 ? -25.951 -22.608 45.066 1.00 51.84 88 ARG A N 1
ATOM 616 C CA . ARG A 1 88 ? -26.331 -23.504 43.965 1.00 51.84 88 ARG A CA 1
ATOM 617 C C . ARG A 1 88 ? -27.242 -24.589 44.569 1.00 51.84 88 ARG A C 1
ATOM 619 O O . ARG A 1 88 ? -26.831 -25.176 45.571 1.00 51.84 88 ARG A O 1
ATOM 626 N N . PRO A 1 89 ? -28.439 -24.867 44.026 1.00 68.19 89 PRO A N 1
ATOM 627 C CA . PRO A 1 89 ? -29.222 -26.027 44.446 1.00 68.19 89 PRO A CA 1
ATOM 628 C C . PRO A 1 89 ? -28.465 -27.329 44.108 1.00 68.19 89 PRO A C 1
ATOM 630 O O . PRO A 1 89 ? -27.718 -27.350 43.122 1.00 68.19 89 PRO A O 1
ATOM 633 N N . PRO A 1 90 ? -28.627 -28.411 44.894 1.00 63.34 90 PRO A N 1
ATOM 634 C CA . PRO A 1 90 ? -28.075 -29.713 44.546 1.00 63.34 90 PRO A CA 1
ATOM 635 C C . PRO A 1 90 ? -28.757 -30.215 43.269 1.00 63.34 90 PRO A C 1
ATOM 637 O O . PRO A 1 90 ? -29.977 -30.353 43.201 1.00 63.34 90 PRO A O 1
ATOM 640 N N . GLN A 1 91 ? -27.954 -30.439 42.235 1.00 64.62 91 GLN A N 1
ATOM 641 C CA . GLN A 1 91 ? -28.378 -31.148 41.037 1.00 64.62 91 GLN A CA 1
ATOM 642 C C . GLN A 1 91 ? -28.681 -32.602 41.442 1.00 64.62 91 GLN A C 1
ATOM 644 O O . GLN A 1 91 ? -27.858 -33.185 42.150 1.00 64.62 91 GLN A O 1
ATOM 649 N N . PRO A 1 92 ? -29.823 -33.189 41.044 1.00 66.56 92 PRO A N 1
ATOM 650 C CA . PRO A 1 92 ? -30.086 -34.598 41.306 1.00 66.56 92 PRO A CA 1
ATOM 651 C C . PRO A 1 92 ? -29.005 -35.444 40.624 1.00 66.56 92 PRO A C 1
ATOM 653 O O . PRO A 1 92 ? -28.749 -35.290 39.427 1.00 66.56 92 PRO A O 1
ATOM 656 N N . GLU A 1 93 ? -28.340 -36.289 41.409 1.00 62.53 93 GLU A N 1
ATOM 657 C CA . GLU A 1 93 ? -27.403 -37.294 40.915 1.00 62.53 93 GLU A CA 1
ATOM 658 C C . GLU A 1 93 ? -28.124 -38.214 39.914 1.00 62.53 93 GLU A C 1
ATOM 660 O O . GLU A 1 93 ? -29.270 -38.610 40.160 1.00 62.53 93 GLU A O 1
ATOM 665 N N . PRO A 1 94 ? -27.501 -38.556 38.772 1.00 75.56 94 PRO A N 1
ATOM 666 C CA . PRO A 1 94 ? -28.021 -39.621 37.929 1.00 75.56 94 PRO A CA 1
ATOM 667 C C . PRO A 1 94 ? -28.009 -40.933 38.731 1.00 75.56 94 PRO A C 1
ATOM 669 O O . PRO A 1 94 ? -27.063 -41.170 39.485 1.00 75.56 94 PRO A O 1
ATOM 672 N N . PRO A 1 95 ? -29.019 -41.808 38.587 1.00 69.31 95 PRO A N 1
ATOM 673 C CA . PRO A 1 95 ? -28.954 -43.123 39.196 1.00 69.31 95 PRO A CA 1
ATOM 674 C C . PRO A 1 95 ? -27.742 -43.871 38.637 1.00 69.31 95 PRO A C 1
ATOM 676 O O . PRO A 1 95 ? -27.639 -44.098 37.430 1.00 69.31 95 PRO A O 1
ATOM 679 N N . SER A 1 96 ? -26.840 -44.264 39.535 1.00 58.84 96 SER A N 1
ATOM 680 C CA . SER A 1 96 ? -25.866 -45.324 39.307 1.00 58.84 96 SER A CA 1
ATOM 681 C C . SER A 1 96 ? -26.613 -46.599 38.925 1.00 58.84 96 SER A C 1
ATOM 683 O O . SER A 1 96 ? -27.018 -47.380 39.785 1.00 58.84 96 SER A O 1
ATOM 685 N N . ALA A 1 97 ? -26.807 -46.813 37.628 1.00 59.25 97 ALA A N 1
ATOM 686 C CA . ALA A 1 97 ? -27.006 -48.147 37.100 1.00 59.25 97 ALA A CA 1
ATOM 687 C C . ALA A 1 97 ? -25.626 -48.806 37.045 1.00 59.25 97 ALA A C 1
ATOM 689 O O . ALA A 1 97 ? -24.831 -48.579 36.137 1.00 59.25 97 ALA A O 1
ATOM 690 N N . VAL A 1 98 ? -25.345 -49.562 38.102 1.00 57.22 98 VAL A N 1
ATOM 691 C CA . VAL A 1 98 ? -24.315 -50.593 38.137 1.00 57.22 98 VAL A CA 1
ATOM 692 C C . VAL A 1 98 ? -24.702 -51.691 37.144 1.00 57.22 98 VAL A C 1
ATOM 694 O O . VAL A 1 98 ? -25.829 -52.181 37.157 1.00 57.22 98 VAL A O 1
ATOM 697 N N . GLY A 1 99 ? -23.737 -52.060 36.317 1.00 54.25 99 GLY A N 1
ATOM 698 C CA . GLY A 1 99 ? -23.704 -53.195 35.397 1.00 54.25 99 GLY A CA 1
ATOM 699 C C . GLY A 1 99 ? -22.440 -52.969 34.577 1.00 54.25 99 GLY A C 1
ATOM 700 O O . GLY A 1 99 ? -22.444 -52.142 33.676 1.00 54.25 99 GLY A O 1
ATOM 701 N N . ASP A 1 100 ? -21.254 -53.344 35.051 1.00 58.66 100 ASP A N 1
ATOM 702 C CA . ASP A 1 100 ? -20.745 -54.716 35.201 1.00 58.66 100 ASP A CA 1
ATOM 703 C C . ASP A 1 100 ? -21.012 -55.593 33.970 1.00 58.66 100 ASP A C 1
ATOM 705 O O . ASP A 1 100 ? -22.142 -55.661 33.487 1.00 58.66 100 ASP A O 1
ATOM 709 N N . ALA A 1 101 ? -19.940 -56.261 33.534 1.00 59.72 101 ALA A N 1
ATOM 710 C CA . ALA A 1 101 ? -19.761 -57.059 32.322 1.00 59.72 101 ALA A CA 1
ATOM 711 C C . ALA A 1 101 ? -19.582 -56.232 31.029 1.00 59.72 101 ALA A C 1
ATOM 713 O O . ALA A 1 101 ? -20.363 -55.343 30.722 1.00 59.72 101 ALA A O 1
ATOM 714 N N . GLU A 1 102 ? -18.606 -56.455 30.156 1.00 51.12 102 GLU A N 1
ATOM 715 C CA . GLU A 1 102 ? -17.484 -57.390 30.058 1.00 51.12 102 GLU A CA 1
ATOM 716 C C . GLU A 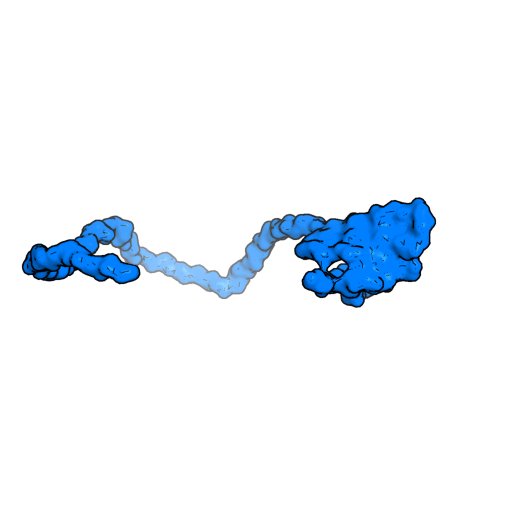1 102 ? -16.712 -56.955 28.787 1.00 51.12 102 GLU A C 1
ATOM 718 O O . GLU A 1 102 ? -17.239 -56.238 27.935 1.00 51.12 102 GLU A O 1
ATOM 723 N N . GLU A 1 103 ? -15.441 -57.328 28.707 1.00 59.59 103 GLU A N 1
ATOM 724 C CA . GLU A 1 103 ? -14.457 -57.029 27.653 1.00 59.59 103 GLU A CA 1
ATOM 725 C C . GLU A 1 103 ? -14.759 -57.751 26.289 1.00 59.59 103 GLU A C 1
ATOM 727 O O . GLU A 1 103 ? -15.837 -58.312 26.130 1.00 59.59 103 GLU A O 1
ATOM 732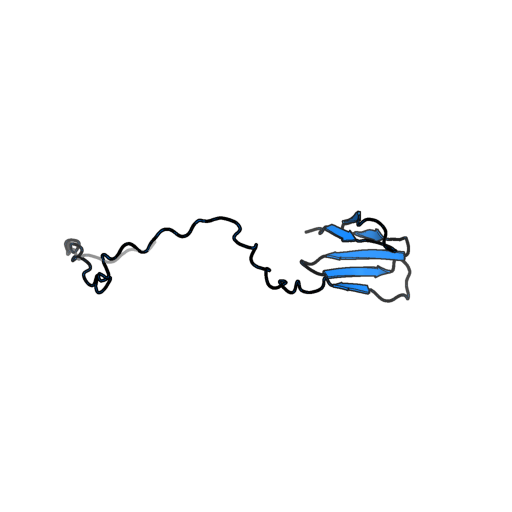 N N . PRO A 1 104 ? -13.891 -57.707 25.246 1.00 69.94 104 PRO A N 1
ATOM 733 C CA . PRO A 1 104 ? -14.197 -57.395 23.842 1.00 69.94 104 PRO A CA 1
ATOM 734 C C . PRO A 1 104 ? -14.310 -58.646 22.921 1.00 69.94 104 PRO A C 1
ATOM 736 O O . PRO A 1 104 ? -14.175 -59.781 23.377 1.00 69.94 104 PRO A O 1
ATOM 739 N N . PRO A 1 105 ? -14.493 -58.480 21.594 1.00 62.22 105 PRO A N 1
ATOM 740 C CA . PRO A 1 105 ? -13.354 -58.723 20.678 1.00 62.22 105 PRO A CA 1
ATOM 741 C C . PRO A 1 105 ? -13.328 -57.731 19.484 1.00 62.22 105 PRO A C 1
ATOM 743 O O . PRO A 1 105 ? -14.371 -57.308 19.003 1.00 62.22 105 PRO A O 1
ATOM 746 N N . LYS A 1 106 ? -12.199 -57.098 19.127 1.00 56.38 106 LYS A N 1
ATOM 747 C CA . LYS A 1 106 ? -11.171 -57.490 18.128 1.00 56.38 106 LYS A CA 1
ATOM 748 C C . LYS A 1 106 ? -11.642 -58.345 16.940 1.00 56.38 106 LYS A C 1
ATOM 750 O O . LYS A 1 106 ? -11.763 -59.557 17.086 1.00 56.38 106 LYS A O 1
ATOM 755 N N . ASP A 1 107 ? -11.737 -57.684 15.786 1.00 63.72 107 ASP A N 1
ATOM 756 C CA . ASP A 1 107 ? -11.466 -58.208 14.439 1.00 63.72 107 ASP A CA 1
ATOM 757 C C . ASP A 1 107 ? -10.489 -57.240 13.745 1.00 63.72 107 ASP A C 1
ATOM 759 O O . ASP A 1 107 ? -10.684 -56.008 13.912 1.00 63.72 107 ASP A O 1
#

Secondary structure (DSSP, 8-state):
---EEEE-STTPPPEEEETT-EETTTEEEEEE-SSEEEEEESSTTSPPEEEEPPP-------PPP------PPPP------------PPPPPPPP------------

pLDDT: mean 76.66, std 17.18, range [48.88, 96.56]

Sequence (107 aa):
SGGVALISIEGQHPRPYRVGSVIDERYKLTQVATRSATLAPTQAGAPAITLELPLATSEPQTPLPAAAASPTPPSPAAAAVNRAIAARPPQPEPPSAVGDAEEPPKD

Radius of gyration: 33.5 Å; chains: 1; bounding box: 53×79×64 Å

Foldseek 3Di:
DKDWDFDDDPNDGTDIDIQQDDDPQFWGFHDDDPFKTWIDGPDPPDDIDMDGHDDPPPDPPPPDPPDDDDDDPDDPDDPDDPDDDPDDDDDDDDDPPDDDDDDDDDD